Protein AF-A0A1X7SDE4-F1 (afdb_monomer_lite)

Secondary structure (DSSP, 8-state):
-HHHHHTT-S-GGG---SS--GGG----HHHHHHHHHHHHHH-TTSPPPPPPP-------

Radius of gyration: 15.5 Å; chains: 1; bounding box: 46×20×32 Å

Sequence (60 aa):
MANVALSRVRTLNGLHLLSSNPVSVKVSNLCINEINRLRSKFRNELPQIKKVKERRERFK

Structure (mmCIF, N/CA/C/O backbone):
data_AF-A0A1X7SDE4-F1
#
_entry.id   AF-A0A1X7SDE4-F1
#
loop_
_atom_site.group_PDB
_atom_site.id
_atom_site.type_symbol
_atom_site.label_atom_id
_atom_site.label_alt_id
_atom_site.label_comp_id
_atom_site.label_asym_id
_atom_site.label_entity_id
_atom_site.label_seq_id
_atom_site.pdbx_PDB_ins_code
_atom_site.Cartn_x
_atom_site.Cartn_y
_atom_site.Cartn_z
_atom_site.occupancy
_atom_site.B_iso_or_equiv
_atom_site.auth_seq_id
_atom_site.auth_comp_id
_atom_site.auth_asym_id
_atom_site.auth_atom_id
_atom_site.pdbx_PDB_model_num
ATOM 1 N N . MET A 1 1 ? 3.913 6.271 -8.149 1.00 79.44 1 MET A N 1
ATOM 2 C CA . MET A 1 1 ? 3.892 6.188 -9.628 1.00 79.44 1 MET A CA 1
ATOM 3 C C . MET A 1 1 ? 3.476 4.817 -10.137 1.00 79.44 1 MET A C 1
ATOM 5 O O . MET A 1 1 ? 2.572 4.780 -10.959 1.00 79.44 1 MET A O 1
ATOM 9 N N . ALA A 1 2 ? 4.032 3.713 -9.616 1.00 87.38 2 ALA A N 1
ATOM 10 C CA . ALA A 1 2 ? 3.660 2.352 -10.030 1.00 87.38 2 ALA A CA 1
ATOM 11 C C . ALA A 1 2 ? 2.137 2.122 -10.102 1.00 87.38 2 ALA A C 1
ATOM 13 O O . ALA A 1 2 ? 1.637 1.701 -11.136 1.00 87.38 2 ALA A O 1
ATOM 14 N N . ASN A 1 3 ? 1.382 2.518 -9.068 1.00 88.38 3 ASN A N 1
ATOM 15 C CA . ASN A 1 3 ? -0.081 2.385 -9.066 1.00 88.38 3 ASN A CA 1
ATOM 16 C C . ASN A 1 3 ? -0.774 3.098 -10.242 1.00 88.38 3 ASN A C 1
ATOM 18 O O . ASN A 1 3 ? -1.699 2.551 -10.825 1.00 88.38 3 ASN A O 1
ATOM 22 N N . VAL A 1 4 ? -0.321 4.305 -10.606 1.00 90.88 4 VAL A N 1
ATOM 23 C CA . VAL A 1 4 ? -0.920 5.080 -11.707 1.00 90.88 4 VAL A CA 1
ATOM 24 C C . VAL A 1 4 ? -0.617 4.434 -13.053 1.00 90.88 4 VAL A C 1
ATOM 26 O O . VAL A 1 4 ? -1.473 4.462 -13.923 1.00 90.88 4 VAL A O 1
ATOM 29 N N . ALA A 1 5 ? 0.575 3.861 -13.234 1.00 90.44 5 ALA A N 1
ATOM 30 C CA . ALA A 1 5 ? 0.930 3.158 -14.465 1.00 90.44 5 ALA A CA 1
ATOM 31 C C . ALA A 1 5 ? 0.140 1.847 -14.605 1.00 90.44 5 ALA A C 1
ATOM 33 O O . ALA A 1 5 ? -0.459 1.591 -15.647 1.00 90.44 5 ALA A O 1
ATOM 34 N N . LEU A 1 6 ? 0.075 1.056 -13.529 1.00 90.94 6 LEU A N 1
ATOM 35 C CA . LEU A 1 6 ? -0.640 -0.222 -13.502 1.00 90.94 6 LEU A CA 1
ATOM 36 C C . LEU A 1 6 ? -2.153 -0.048 -13.677 1.00 90.94 6 LEU A C 1
ATOM 38 O O . LEU A 1 6 ? -2.780 -0.860 -14.349 1.00 90.94 6 LEU A O 1
ATOM 42 N N . SER A 1 7 ? -2.740 1.028 -13.142 1.00 92.31 7 SER A N 1
ATOM 43 C CA . SER A 1 7 ? -4.179 1.285 -13.273 1.00 92.31 7 SER A CA 1
ATOM 44 C C . SER A 1 7 ? -4.628 1.667 -14.687 1.00 92.31 7 SER A C 1
ATOM 46 O O . SER A 1 7 ? -5.829 1.714 -14.943 1.00 92.31 7 SER A O 1
ATOM 48 N N . ARG A 1 8 ? -3.702 1.941 -15.621 1.00 92.00 8 ARG A N 1
ATOM 49 C CA . ARG A 1 8 ? -4.041 2.215 -17.031 1.00 92.00 8 ARG A CA 1
ATOM 50 C C . ARG A 1 8 ? -4.271 0.956 -17.856 1.00 92.00 8 ARG A C 1
ATOM 52 O O . ARG A 1 8 ? -4.839 1.051 -18.943 1.00 92.00 8 ARG A O 1
ATOM 59 N N . VAL A 1 9 ? -3.819 -0.201 -17.383 1.00 92.62 9 VAL A N 1
ATOM 60 C CA . VAL A 1 9 ? -3.879 -1.440 -18.157 1.00 92.62 9 VAL A CA 1
ATOM 61 C C . VAL A 1 9 ? -5.251 -2.091 -18.000 1.00 92.62 9 VAL A C 1
ATOM 63 O O . VAL A 1 9 ? -5.755 -2.246 -16.893 1.00 92.62 9 VAL A O 1
ATOM 66 N N . ARG A 1 10 ? -5.875 -2.451 -19.130 1.00 92.81 10 ARG A N 1
ATOM 67 C CA . ARG A 1 10 ? -7.246 -2.991 -19.170 1.00 92.81 10 ARG A CA 1
ATOM 68 C C . ARG A 1 10 ? -7.315 -4.490 -18.888 1.00 92.81 10 ARG A C 1
ATOM 70 O O . ARG A 1 10 ? -8.307 -4.955 -18.340 1.00 92.81 10 ARG A O 1
ATOM 77 N N . THR A 1 11 ? -6.288 -5.243 -19.280 1.00 93.88 11 THR A N 1
ATOM 78 C CA . THR A 1 1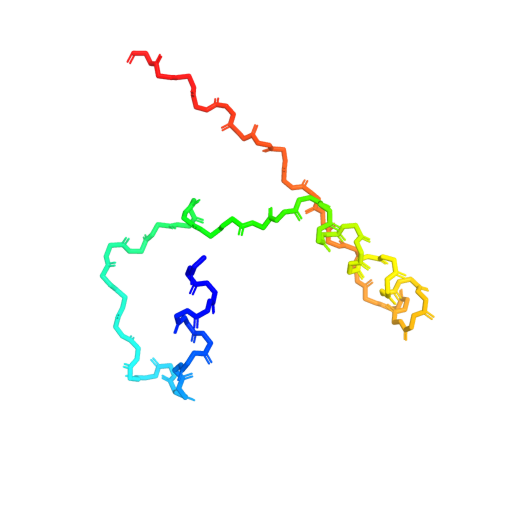1 ? -6.237 -6.701 -19.117 1.00 93.88 11 THR A CA 1
ATOM 79 C C . THR A 1 11 ? -4.870 -7.129 -18.604 1.00 93.88 11 THR A C 1
ATOM 81 O O . THR A 1 11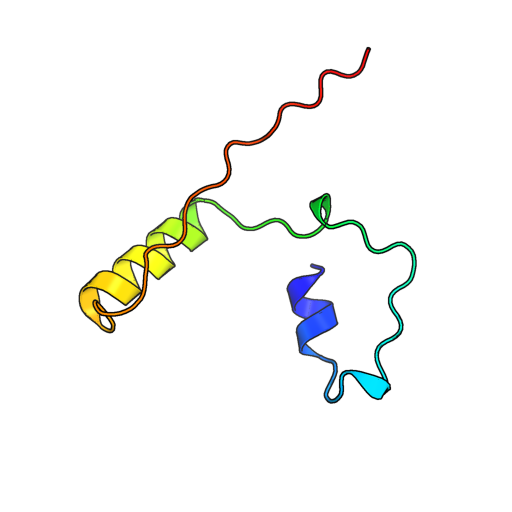 ? -3.839 -6.627 -19.048 1.00 93.88 11 THR A O 1
ATOM 84 N N . LEU A 1 12 ? -4.851 -8.086 -17.677 1.00 92.56 12 LEU A N 1
ATOM 85 C CA . LEU A 1 12 ? -3.597 -8.593 -17.123 1.00 92.56 12 LEU A CA 1
ATOM 86 C C . LEU A 1 12 ? -2.763 -9.341 -18.175 1.00 92.56 12 LEU A C 1
ATOM 88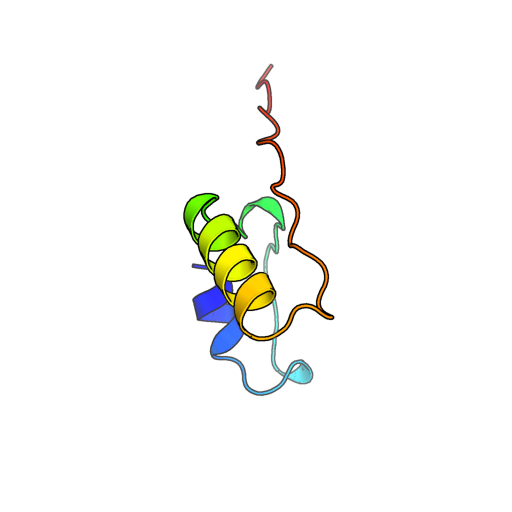 O O . LEU A 1 12 ? -1.543 -9.245 -18.163 1.00 92.56 12 LEU A O 1
ATOM 92 N N . ASN A 1 13 ? -3.416 -10.013 -19.128 1.00 92.69 13 ASN A N 1
ATOM 93 C CA . ASN A 1 13 ? -2.745 -10.774 -20.189 1.00 92.69 13 ASN A CA 1
ATOM 94 C C . ASN A 1 13 ? -1.885 -9.903 -21.121 1.00 92.69 13 ASN A C 1
ATOM 96 O O . ASN A 1 13 ? -0.981 -10.422 -21.762 1.00 92.69 13 ASN A O 1
ATOM 100 N N . GLY A 1 14 ? -2.163 -8.597 -21.213 1.00 87.12 14 GLY A N 1
ATOM 101 C CA . GLY A 1 14 ? -1.354 -7.643 -21.980 1.00 87.12 14 GLY A CA 1
ATOM 102 C C . GLY A 1 14 ? -0.310 -6.901 -21.141 1.00 87.12 14 GLY A C 1
ATOM 103 O O . GLY A 1 14 ? 0.355 -6.003 -21.656 1.00 87.12 14 GLY A O 1
ATOM 104 N N . LEU A 1 15 ? -0.187 -7.214 -19.845 1.00 93.19 15 LEU A N 1
ATOM 105 C CA . LEU A 1 15 ? 0.734 -6.541 -18.937 1.00 93.19 15 LEU A CA 1
ATOM 106 C C . LEU A 1 15 ? 2.070 -7.284 -18.874 1.00 93.19 15 LEU A C 1
ATOM 108 O O . LEU A 1 15 ? 2.164 -8.364 -18.297 1.00 93.19 15 LEU A O 1
ATOM 112 N N . HIS A 1 16 ? 3.129 -6.643 -19.360 1.00 91.81 16 HIS A N 1
ATOM 113 C CA . HIS A 1 16 ? 4.502 -7.100 -19.157 1.00 91.81 16 HIS A CA 1
ATOM 114 C C . HIS A 1 16 ? 5.231 -6.132 -18.220 1.00 91.81 16 HIS A C 1
ATOM 116 O O . HIS A 1 16 ? 5.404 -4.956 -18.538 1.00 91.81 16 HIS A O 1
ATOM 122 N N . LEU A 1 17 ? 5.648 -6.620 -17.048 1.00 91.06 17 LEU A N 1
ATOM 123 C CA . LEU A 1 17 ? 6.423 -5.846 -16.076 1.00 91.06 17 LEU A CA 1
ATOM 124 C C . LEU A 1 17 ? 7.907 -6.176 -16.208 1.00 91.06 17 LEU A C 1
ATOM 126 O O . LEU A 1 17 ? 8.314 -7.313 -15.989 1.00 91.06 17 LEU A O 1
ATOM 130 N N . LEU A 1 18 ? 8.718 -5.167 -16.510 1.00 90.69 18 LEU A N 1
ATOM 131 C CA . LEU A 1 18 ? 10.175 -5.273 -16.486 1.00 90.69 18 LEU A CA 1
ATOM 132 C C . LEU A 1 18 ? 10.692 -4.774 -15.134 1.00 90.69 18 LEU A C 1
ATOM 134 O O . LEU A 1 18 ? 10.234 -3.743 -14.641 1.00 90.69 18 LEU A O 1
ATOM 138 N N . SER A 1 19 ? 11.632 -5.506 -14.530 1.00 86.38 19 SER A N 1
ATOM 139 C CA . SER A 1 19 ? 12.304 -5.115 -13.278 1.00 86.38 19 SER A CA 1
ATOM 140 C C . SER A 1 19 ? 11.343 -4.742 -12.134 1.00 86.38 19 SER A C 1
ATOM 142 O O . SER A 1 19 ? 11.553 -3.762 -11.417 1.00 86.38 19 SER A O 1
ATOM 144 N N . SER A 1 20 ? 10.264 -5.516 -11.966 1.00 86.19 20 SER A N 1
ATOM 145 C CA . SER A 1 20 ? 9.273 -5.289 -10.908 1.00 86.19 20 SER A CA 1
ATOM 146 C C . SER A 1 20 ? 9.915 -5.411 -9.523 1.00 86.19 20 SER A C 1
ATOM 148 O O . SER A 1 20 ? 10.403 -6.475 -9.148 1.00 86.19 20 SER A O 1
ATOM 150 N N . ASN A 1 21 ? 9.896 -4.321 -8.751 1.00 85.56 21 ASN A N 1
ATOM 151 C CA . ASN A 1 21 ? 10.370 -4.296 -7.369 1.00 85.56 21 ASN A CA 1
ATOM 152 C C . ASN A 1 21 ? 9.222 -3.873 -6.436 1.00 85.56 21 ASN A C 1
ATOM 154 O O . ASN A 1 21 ? 8.751 -2.735 -6.547 1.00 85.56 21 ASN A O 1
ATOM 158 N N . PRO A 1 22 ? 8.790 -4.714 -5.480 1.00 83.06 22 PRO A N 1
ATOM 159 C CA . PRO A 1 22 ? 7.699 -4.378 -4.563 1.00 83.06 22 P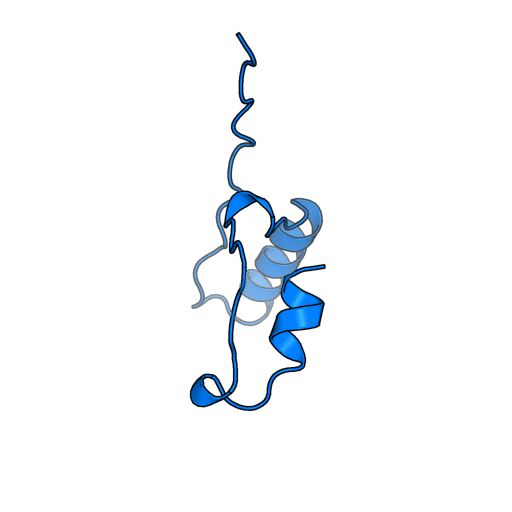RO A CA 1
ATOM 160 C C . PRO A 1 22 ? 7.982 -3.140 -3.693 1.00 83.06 22 PRO A C 1
ATOM 162 O O . PRO A 1 22 ? 7.053 -2.421 -3.338 1.00 83.06 22 PRO A O 1
ATOM 165 N N . VAL A 1 23 ? 9.251 -2.816 -3.416 1.00 83.75 23 VAL A N 1
ATOM 166 C CA . VAL A 1 23 ? 9.651 -1.620 -2.644 1.00 83.75 23 VAL A CA 1
ATOM 167 C C . VAL A 1 23 ? 9.359 -0.317 -3.404 1.00 83.75 23 VAL A C 1
ATOM 169 O O . VAL A 1 23 ? 9.205 0.750 -2.802 1.00 83.75 23 VAL A O 1
ATOM 172 N N . SER A 1 24 ? 9.230 -0.385 -4.733 1.00 80.12 24 SER A N 1
ATOM 173 C CA . SER A 1 24 ? 8.856 0.769 -5.560 1.00 80.12 24 SER A CA 1
ATOM 174 C C . SER A 1 24 ? 7.394 1.200 -5.366 1.00 80.12 24 SER A C 1
ATOM 176 O O . SER A 1 24 ? 7.033 2.347 -5.655 1.00 80.12 24 SER A O 1
ATOM 178 N N . VAL A 1 25 ? 6.544 0.312 -4.835 1.00 84.94 25 VAL A N 1
ATOM 179 C CA . VAL A 1 25 ? 5.135 0.593 -4.550 1.00 84.94 25 VAL A CA 1
ATOM 180 C C . VAL A 1 25 ? 5.023 1.188 -3.149 1.00 84.94 25 VAL A C 1
ATOM 182 O O . VAL A 1 25 ? 4.862 0.490 -2.152 1.00 84.94 25 VAL A O 1
ATOM 185 N N . LYS A 1 26 ? 5.119 2.516 -3.075 1.00 86.81 26 LYS A N 1
ATOM 186 C CA . LYS A 1 26 ? 4.989 3.269 -1.822 1.00 86.81 26 LYS A CA 1
ATOM 187 C C . LYS A 1 26 ? 3.594 3.869 -1.684 1.00 86.81 26 LYS A C 1
ATOM 189 O O . LYS A 1 26 ? 3.029 4.385 -2.649 1.00 86.81 26 LYS A O 1
ATOM 194 N N . VAL A 1 27 ? 3.079 3.855 -0.460 1.00 87.50 27 VAL A N 1
ATOM 195 C CA . VAL A 1 27 ? 1.847 4.538 -0.057 1.00 87.50 27 VAL A CA 1
ATOM 196 C C . VAL A 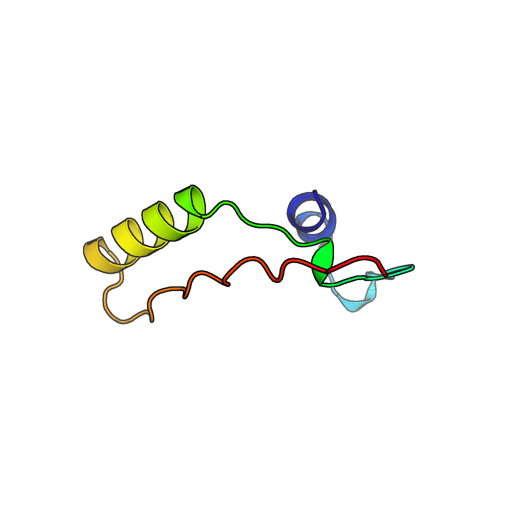1 27 ? 2.152 5.448 1.129 1.00 87.50 27 VAL A C 1
ATOM 198 O O . VAL A 1 27 ? 2.963 5.112 1.989 1.00 87.50 27 VAL A O 1
ATOM 201 N N . SER A 1 28 ? 1.516 6.616 1.171 1.00 89.69 28 SER A N 1
ATOM 202 C CA . SER A 1 28 ? 1.644 7.531 2.306 1.00 89.69 28 SER A CA 1
ATOM 203 C C . SER A 1 28 ? 0.901 6.991 3.531 1.00 89.69 28 SER A C 1
ATOM 205 O O . SER A 1 28 ? -0.252 6.566 3.433 1.00 89.69 28 SER A O 1
ATOM 207 N N . ASN A 1 29 ? 1.516 7.105 4.709 1.00 89.88 29 ASN A N 1
ATOM 208 C CA . ASN A 1 29 ? 0.864 6.789 5.983 1.00 89.88 29 ASN A CA 1
ATOM 209 C C . ASN A 1 29 ? -0.398 7.636 6.234 1.00 89.88 29 ASN A C 1
ATOM 211 O O . ASN A 1 29 ? -1.332 7.153 6.876 1.00 89.88 29 ASN A O 1
ATOM 215 N N . LEU A 1 30 ? -0.450 8.870 5.713 1.00 92.88 30 LEU A N 1
ATOM 216 C CA . LEU A 1 30 ? -1.641 9.726 5.792 1.00 92.88 30 LEU A CA 1
ATOM 217 C C . LEU A 1 30 ? -2.785 9.168 4.941 1.00 92.88 30 LEU A C 1
ATOM 219 O O . LEU A 1 30 ? -3.927 9.144 5.388 1.00 92.88 30 LEU A O 1
ATOM 223 N N . CYS A 1 31 ? -2.474 8.650 3.752 1.00 92.88 31 CYS A N 1
ATOM 224 C CA . CYS A 1 31 ? -3.466 8.012 2.888 1.00 92.88 31 CYS A CA 1
ATOM 225 C C . CYS A 1 31 ? -4.050 6.751 3.549 1.00 92.88 31 CYS A C 1
ATOM 227 O O . CYS A 1 31 ? -5.265 6.570 3.550 1.00 92.88 31 CYS A O 1
ATOM 229 N N . I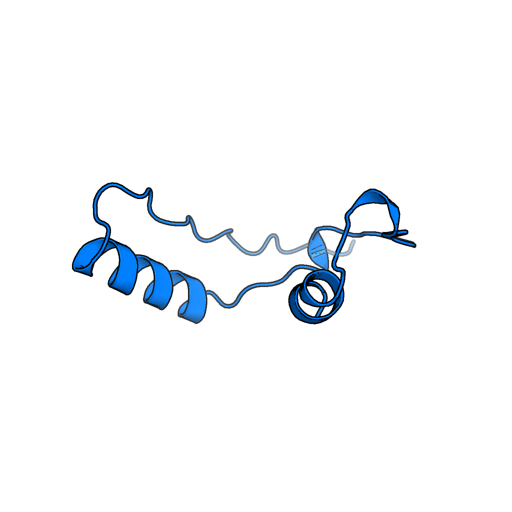LE A 1 32 ? -3.214 5.930 4.200 1.00 94.06 32 ILE A N 1
ATOM 230 C CA . ILE A 1 32 ? -3.681 4.762 4.967 1.00 94.06 32 ILE A CA 1
ATOM 231 C C . ILE A 1 32 ? -4.636 5.183 6.094 1.00 94.06 32 ILE A C 1
ATOM 233 O O . ILE A 1 32 ? -5.687 4.567 6.266 1.00 94.06 32 ILE A O 1
ATOM 237 N N . ASN A 1 33 ? -4.291 6.232 6.851 1.00 94.69 33 ASN A N 1
ATOM 238 C CA . ASN A 1 33 ? -5.156 6.753 7.914 1.00 94.69 33 ASN A CA 1
ATOM 239 C C . ASN A 1 33 ? -6.523 7.171 7.378 1.00 94.69 33 ASN A C 1
ATOM 241 O O . ASN A 1 33 ? -7.544 6.801 7.952 1.00 94.69 33 ASN A O 1
ATOM 245 N N . GLU A 1 34 ? -6.534 7.923 6.281 1.00 95.81 34 GLU A N 1
ATOM 246 C CA . GLU A 1 34 ? -7.769 8.446 5.712 1.00 95.81 34 GLU A CA 1
ATOM 247 C C . GLU A 1 34 ? -8.661 7.322 5.175 1.00 95.81 34 GLU A C 1
ATOM 249 O O . GLU A 1 34 ? -9.858 7.292 5.452 1.00 95.81 34 GLU A O 1
ATOM 254 N N . ILE A 1 35 ? -8.082 6.323 4.506 1.00 95.44 35 ILE A N 1
ATOM 255 C CA . ILE A 1 35 ? -8.841 5.154 4.045 1.00 95.44 35 ILE A CA 1
ATOM 256 C C . ILE A 1 35 ? -9.399 4.353 5.225 1.00 95.44 35 ILE A C 1
ATOM 258 O O . ILE A 1 35 ? -10.551 3.925 5.172 1.00 95.44 35 ILE A O 1
ATOM 262 N N . ASN A 1 36 ? -8.636 4.181 6.307 1.00 95.88 36 ASN A N 1
ATOM 263 C CA . ASN A 1 36 ? -9.138 3.509 7.506 1.00 95.88 36 ASN A CA 1
ATOM 264 C C . ASN A 1 36 ? -10.262 4.309 8.181 1.00 95.88 36 ASN A C 1
ATOM 266 O O . ASN A 1 36 ? -11.247 3.713 8.607 1.00 95.88 36 ASN A O 1
ATOM 270 N N . ARG A 1 37 ? -10.170 5.647 8.218 1.00 96.62 37 ARG A N 1
ATOM 271 C CA . ARG A 1 37 ? -11.244 6.525 8.711 1.00 96.62 37 ARG A CA 1
ATOM 272 C C . ARG A 1 37 ? -12.524 6.353 7.892 1.00 96.62 37 ARG A C 1
ATOM 274 O O . ARG A 1 37 ? -13.604 6.215 8.464 1.00 96.62 37 ARG A O 1
ATOM 281 N N . LEU A 1 38 ? -12.404 6.333 6.563 1.00 96.62 38 LEU A N 1
ATOM 282 C CA . LEU A 1 38 ? -13.533 6.130 5.654 1.00 96.62 38 LEU A CA 1
ATOM 283 C C . LEU A 1 38 ? -14.135 4.724 5.792 1.00 96.62 38 LEU A C 1
ATOM 285 O O . LEU A 1 38 ? -15.356 4.603 5.829 1.00 96.62 38 LEU A O 1
ATOM 289 N N . ARG A 1 39 ? -13.315 3.674 5.936 1.00 97.12 39 ARG A N 1
ATOM 290 C CA . ARG A 1 39 ? -13.800 2.308 6.206 1.00 97.12 39 ARG A CA 1
ATOM 291 C C . ARG A 1 39 ? -14.570 2.244 7.517 1.00 97.12 39 ARG A C 1
ATOM 293 O O . ARG A 1 39 ? -15.716 1.831 7.502 1.00 97.12 39 ARG A O 1
ATOM 300 N N . SER A 1 40 ? -14.035 2.766 8.617 1.00 96.19 40 SER A N 1
ATOM 301 C CA . SER A 1 40 ? -14.769 2.780 9.890 1.00 96.19 40 SER A CA 1
ATOM 302 C C . SER A 1 40 ? -16.111 3.520 9.806 1.00 96.19 40 SER A C 1
ATOM 304 O O . SER A 1 40 ? -17.051 3.144 10.498 1.00 96.19 40 SER A O 1
ATOM 306 N N . LYS A 1 41 ? -16.215 4.560 8.963 1.00 97.44 41 LYS A N 1
ATOM 307 C CA . LYS A 1 41 ? -17.449 5.342 8.794 1.00 97.44 41 LYS A CA 1
ATOM 308 C C . LYS A 1 41 ? -18.474 4.686 7.865 1.00 97.44 41 LYS A C 1
ATOM 310 O O . LYS A 1 41 ? -19.667 4.818 8.110 1.00 97.44 41 LYS A O 1
ATOM 315 N N . PHE A 1 42 ? -18.026 4.050 6.784 1.00 97.00 42 PHE A N 1
ATOM 316 C CA . PHE A 1 42 ? -18.907 3.630 5.687 1.00 97.00 42 PHE A CA 1
ATOM 317 C C . PHE A 1 42 ? -18.890 2.126 5.394 1.00 97.00 42 PHE A C 1
ATOM 319 O O . PHE A 1 42 ? -19.793 1.647 4.719 1.00 97.00 42 PHE A O 1
ATOM 326 N N . ARG A 1 43 ? -17.850 1.404 5.827 1.00 96.06 43 ARG A N 1
ATOM 327 C CA . ARG A 1 43 ? -17.601 -0.024 5.563 1.00 96.06 43 ARG A CA 1
ATOM 328 C C . ARG A 1 43 ? -16.837 -0.677 6.723 1.00 96.06 43 ARG A C 1
ATOM 330 O O . ARG A 1 43 ? -15.646 -0.990 6.599 1.00 96.06 43 ARG A O 1
ATOM 337 N N . ASN A 1 44 ? -17.489 -0.780 7.879 1.00 93.62 44 ASN A N 1
ATOM 338 C CA . ASN A 1 44 ? -16.889 -1.269 9.125 1.00 93.62 44 ASN A CA 1
ATOM 339 C C . ASN A 1 44 ? -16.578 -2.777 9.101 1.00 93.62 44 ASN A C 1
ATOM 341 O O . ASN A 1 44 ? -15.778 -3.249 9.905 1.00 93.62 44 ASN A O 1
ATOM 345 N N . GLU A 1 45 ? -17.165 -3.514 8.161 1.00 96.38 45 GLU A N 1
ATOM 346 C CA . GLU A 1 45 ? -16.902 -4.923 7.890 1.00 96.38 45 GLU A CA 1
ATOM 347 C C . GLU A 1 45 ? -15.516 -5.165 7.275 1.00 96.38 45 GLU A C 1
ATOM 349 O O . GLU A 1 45 ? -14.980 -6.272 7.346 1.00 96.38 45 GLU A O 1
ATOM 354 N N . LEU A 1 46 ? -14.917 -4.137 6.662 1.00 94.88 46 LEU A N 1
ATOM 355 C CA . LEU A 1 46 ? -13.615 -4.263 6.023 1.00 94.88 46 LEU A CA 1
ATOM 356 C C . LEU A 1 46 ? -12.476 -4.137 7.043 1.00 94.88 46 LEU A C 1
ATOM 358 O O . LEU A 1 46 ? -12.462 -3.206 7.853 1.00 94.88 46 LEU A O 1
ATOM 362 N N . PRO A 1 47 ? -11.436 -4.986 6.950 1.00 94.81 47 PRO A N 1
ATOM 363 C CA . PRO A 1 47 ? -10.288 -4.887 7.835 1.00 94.81 47 PRO A CA 1
ATOM 364 C C . PRO A 1 47 ? -9.542 -3.564 7.627 1.00 94.81 47 PRO A C 1
ATOM 366 O O . PRO A 1 47 ? -9.390 -3.069 6.502 1.00 94.81 47 PRO A O 1
ATOM 369 N N . GLN A 1 48 ? -9.022 -3.005 8.719 1.00 92.88 48 GLN A N 1
ATOM 370 C CA . GLN A 1 48 ? -8.150 -1.837 8.650 1.00 92.88 48 GLN A CA 1
ATOM 371 C C . GLN A 1 48 ? -6.810 -2.203 8.004 1.00 92.88 48 GLN A C 1
ATOM 373 O O . GLN A 1 48 ? -6.208 -3.241 8.287 1.00 92.88 48 GLN A O 1
ATOM 378 N N . ILE A 1 49 ? -6.323 -1.322 7.137 1.00 92.44 49 ILE A N 1
ATOM 379 C CA . ILE A 1 49 ? -5.024 -1.466 6.488 1.00 92.44 49 ILE A CA 1
ATOM 380 C C . ILE A 1 49 ? -3.938 -1.165 7.521 1.00 92.44 49 ILE A C 1
ATOM 382 O O . ILE A 1 49 ? -3.906 -0.080 8.110 1.00 92.44 49 ILE A O 1
ATOM 386 N N . LYS A 1 50 ? -3.033 -2.123 7.736 1.00 89.56 50 LYS A N 1
ATOM 387 C CA . LYS A 1 50 ? -1.892 -1.956 8.640 1.00 89.56 50 LYS A CA 1
ATOM 388 C C . LYS A 1 50 ? -0.839 -1.058 7.993 1.00 89.56 50 LYS A C 1
ATOM 390 O O . LYS A 1 50 ? -0.503 -1.224 6.823 1.00 89.56 50 LYS A O 1
ATOM 395 N N . LYS A 1 51 ? -0.275 -0.139 8.776 1.00 84.12 51 LYS A N 1
ATOM 396 C CA . LYS A 1 51 ? 0.913 0.615 8.365 1.00 84.12 51 LYS A CA 1
ATOM 397 C C . LYS A 1 51 ? 2.118 -0.313 8.389 1.00 84.12 51 LYS A C 1
ATOM 399 O O . LYS A 1 51 ? 2.376 -0.968 9.399 1.00 84.12 51 LYS A O 1
ATOM 404 N N . VAL A 1 52 ? 2.866 -0.345 7.296 1.00 75.88 52 VAL A N 1
ATOM 405 C CA . VAL A 1 52 ? 4.167 -1.011 7.272 1.00 75.88 52 VAL A CA 1
ATOM 406 C C . VAL A 1 52 ? 5.166 -0.077 7.958 1.00 75.88 52 VAL A C 1
ATOM 408 O O . VAL A 1 52 ? 5.259 1.096 7.600 1.00 75.88 52 VAL A O 1
ATOM 411 N N . LYS A 1 53 ? 5.898 -0.568 8.968 1.00 69.31 53 LYS A N 1
ATOM 412 C CA . LYS A 1 53 ? 7.050 0.168 9.511 1.00 69.31 53 LYS A CA 1
ATOM 413 C C . LYS A 1 53 ? 8.093 0.267 8.403 1.00 69.31 53 LYS A C 1
ATOM 415 O O . LYS A 1 53 ? 8.446 -0.758 7.825 1.00 69.31 53 LYS A O 1
ATOM 420 N N . GLU A 1 54 ? 8.585 1.470 8.117 1.00 65.81 54 GLU A N 1
ATOM 421 C CA . GLU A 1 54 ? 9.693 1.640 7.177 1.00 65.81 54 GLU A CA 1
ATOM 422 C C . GLU A 1 54 ? 10.860 0.755 7.621 1.00 65.81 54 GLU A C 1
ATOM 424 O O . GLU A 1 54 ? 11.422 0.923 8.709 1.00 65.81 54 GLU A O 1
ATOM 429 N N . ARG A 1 55 ? 11.206 -0.234 6.795 1.00 63.62 55 ARG A N 1
ATOM 430 C CA . ARG A 1 55 ? 12.413 -1.021 7.005 1.00 63.62 55 ARG A CA 1
ATOM 431 C C . ARG A 1 55 ? 13.574 -0.102 6.635 1.00 63.62 55 ARG A C 1
ATOM 433 O O . ARG A 1 55 ? 13.817 0.126 5.457 1.00 63.62 55 ARG A O 1
ATOM 440 N N . ARG A 1 56 ? 14.253 0.471 7.634 1.00 57.81 56 ARG A N 1
ATOM 441 C CA . ARG A 1 56 ? 15.537 1.153 7.415 1.00 57.81 56 ARG A CA 1
ATOM 442 C C . ARG A 1 56 ? 16.524 0.107 6.904 1.00 57.81 56 ARG A C 1
ATOM 444 O O . ARG A 1 56 ? 17.035 -0.687 7.693 1.00 57.81 56 ARG A O 1
ATOM 451 N N . GLU A 1 57 ? 16.760 0.076 5.599 1.00 64.88 57 GLU A N 1
ATOM 452 C CA . GLU A 1 57 ? 17.908 -0.632 5.044 1.00 64.88 57 GLU A CA 1
ATOM 453 C C . GLU A 1 57 ? 19.164 0.078 5.556 1.00 64.88 57 GLU A C 1
ATOM 455 O O . GLU A 1 57 ? 19.420 1.240 5.244 1.00 64.88 57 GLU A O 1
ATOM 460 N N . ARG A 1 58 ? 19.904 -0.591 6.448 1.00 47.84 58 ARG A N 1
ATOM 461 C CA . ARG A 1 58 ? 21.257 -0.166 6.800 1.00 47.84 58 ARG A CA 1
ATOM 462 C C . ARG A 1 58 ? 22.131 -0.565 5.619 1.00 47.84 58 ARG A C 1
ATOM 464 O O . ARG A 1 58 ? 22.406 -1.750 5.459 1.00 47.84 58 ARG A O 1
ATOM 471 N N . PHE A 1 59 ? 22.525 0.400 4.798 1.00 54.84 59 PHE A N 1
ATOM 472 C CA . PHE A 1 59 ? 23.623 0.198 3.862 1.00 54.84 59 PHE A CA 1
ATOM 473 C C . PHE A 1 59 ? 24.889 -0.038 4.703 1.00 54.84 59 PHE A C 1
ATOM 475 O O . PHE A 1 59 ? 25.231 0.798 5.542 1.00 54.84 59 PHE A O 1
ATOM 482 N N . LYS A 1 60 ? 25.480 -1.228 4.573 1.00 41.84 60 LYS A N 1
ATOM 483 C CA . LYS A 1 60 ? 26.834 -1.545 5.037 1.00 41.84 60 LYS A CA 1
ATOM 484 C C . LYS A 1 60 ? 27.778 -1.404 3.858 1.00 41.84 60 LYS A C 1
ATOM 486 O O . LYS A 1 60 ? 27.338 -1.780 2.749 1.00 41.84 60 LYS A O 1
#

pLDDT: mean 86.55, std 12.44, range [41.84, 97.44]

Organism: Amphimedon queenslandica (NCBI:txid400682)

Foldseek 3Di:
DVVVVVVVDDDPVPDDDDPDDPVVDDDDPVVLVVVQVVCVVPPVVDDRDDDDDPDPDDDD